Protein AF-A0A1A8R415-F1 (afdb_monomer_lite)

Sequence (98 aa):
IHDPDATWISPEEIIFRSWDGDVFKVDVKSEETDLLMKNNTFVTFKATKFAVSPDKNFILLGYDVRQVYKHSFLASYLVYNLHTREVRELNPPEVSDS

Organism: NCBI:txid704102

Radius of gyration: 14.57 Å; chains: 1; bounding box: 28×31×43 Å

Foldseek 3Di:
DDDQVWDDLDPQWIWTADPQRWIWIAGNPVRDIDGQGHVVVCVVQVFPDWDADSVRQWIKTWHPWADDDPPDIDTWIWIAGSPPRDIDTDDDPVDDDD

Structure (mmCIF, N/CA/C/O backbone):
data_AF-A0A1A8R415-F1
#
_entry.id   AF-A0A1A8R415-F1
#
loop_
_atom_site.group_PDB
_atom_site.id
_atom_site.type_symbol
_atom_site.label_atom_id
_atom_site.label_alt_id
_atom_site.label_comp_id
_atom_site.label_asym_id
_atom_site.label_entity_id
_atom_site.label_seq_id
_atom_site.pdbx_PDB_ins_code
_atom_site.Cartn_x
_atom_site.Cartn_y
_atom_site.Cartn_z
_atom_site.occupancy
_atom_site.B_iso_or_equiv
_atom_site.auth_seq_id
_atom_site.auth_comp_id
_atom_site.auth_asym_id
_atom_site.auth_atom_id
_atom_site.pdbx_PDB_model_num
ATOM 1 N N . ILE A 1 1 ? 15.340 8.836 6.699 1.00 67.88 1 ILE A N 1
ATOM 2 C CA . ILE A 1 1 ? 13.952 9.237 7.028 1.00 67.88 1 ILE A CA 1
ATOM 3 C C . ILE A 1 1 ? 13.049 8.270 6.281 1.00 67.88 1 ILE A C 1
ATOM 5 O O . ILE A 1 1 ? 13.269 8.101 5.089 1.00 67.88 1 ILE A O 1
ATOM 9 N N . HIS A 1 2 ? 12.169 7.561 6.985 1.00 80.38 2 HIS A N 1
ATOM 10 C CA . HIS A 1 2 ? 11.209 6.619 6.404 1.00 80.38 2 HIS A CA 1
ATOM 11 C C . HIS A 1 2 ? 9.936 7.369 6.016 1.00 80.38 2 HIS A C 1
ATOM 13 O O . HIS A 1 2 ? 9.436 8.154 6.823 1.00 80.38 2 HIS A O 1
ATOM 19 N N . ASP A 1 3 ? 9.444 7.126 4.806 1.00 86.00 3 ASP A N 1
ATOM 20 C CA . ASP A 1 3 ? 8.152 7.622 4.341 1.00 86.00 3 ASP A CA 1
ATOM 21 C C . ASP A 1 3 ? 7.114 6.499 4.507 1.00 86.00 3 ASP A C 1
ATOM 23 O O . ASP A 1 3 ? 7.290 5.436 3.909 1.00 86.00 3 ASP A O 1
ATOM 27 N N . PRO A 1 4 ? 6.086 6.669 5.356 1.00 87.50 4 PRO A N 1
ATOM 28 C CA . PRO A 1 4 ? 5.083 5.637 5.590 1.00 87.50 4 PRO A CA 1
ATOM 29 C C . PRO A 1 4 ? 4.065 5.485 4.452 1.00 87.50 4 PRO A C 1
ATOM 31 O O . PRO A 1 4 ? 3.202 4.616 4.569 1.00 87.50 4 PRO A O 1
ATOM 34 N N . ASP A 1 5 ? 4.109 6.316 3.399 1.00 88.38 5 ASP A N 1
ATOM 35 C CA . ASP A 1 5 ? 3.121 6.312 2.305 1.00 88.38 5 ASP A CA 1
ATOM 36 C C . ASP A 1 5 ? 1.666 6.304 2.836 1.00 88.38 5 ASP A C 1
ATOM 38 O O . ASP A 1 5 ? 0.790 5.592 2.338 1.00 88.38 5 ASP A O 1
ATOM 42 N N . ALA A 1 6 ? 1.412 7.055 3.916 1.00 92.88 6 ALA A N 1
ATOM 43 C CA . ALA A 1 6 ? 0.137 7.015 4.623 1.00 92.88 6 ALA A CA 1
ATOM 44 C C . ALA A 1 6 ? -0.988 7.655 3.793 1.00 92.88 6 ALA A C 1
ATOM 46 O O . ALA A 1 6 ? -0.852 8.777 3.302 1.00 92.88 6 ALA A O 1
ATOM 47 N N . THR A 1 7 ? -2.125 6.966 3.676 1.00 93.75 7 THR A N 1
ATOM 48 C CA . THR A 1 7 ? -3.276 7.413 2.884 1.00 93.75 7 THR A CA 1
ATOM 49 C C . THR A 1 7 ? -4.594 7.167 3.608 1.00 93.75 7 THR A C 1
ATOM 51 O O . THR A 1 7 ? -4.786 6.139 4.257 1.00 93.75 7 THR A O 1
ATOM 54 N N . TRP A 1 8 ? -5.532 8.101 3.463 1.00 94.25 8 TRP A N 1
ATOM 55 C CA . TRP A 1 8 ? -6.904 7.932 3.936 1.00 94.25 8 TRP A CA 1
ATOM 56 C C . TRP A 1 8 ? -7.665 6.996 2.997 1.00 94.25 8 TRP A C 1
ATOM 58 O O . TRP A 1 8 ? -7.585 7.153 1.777 1.00 94.25 8 TRP A O 1
ATOM 68 N N . ILE A 1 9 ? -8.410 6.043 3.560 1.00 91.62 9 ILE A N 1
ATOM 69 C CA . ILE A 1 9 ? -9.297 5.152 2.791 1.00 91.62 9 ILE A CA 1
ATOM 70 C C . ILE A 1 9 ? -10.775 5.368 3.129 1.00 91.62 9 ILE A C 1
ATOM 72 O O . ILE A 1 9 ? -11.653 5.121 2.305 1.00 91.62 9 ILE A O 1
ATOM 76 N N . SER A 1 10 ? -11.046 5.903 4.317 1.00 90.94 10 SER A N 1
ATOM 77 C CA . SER A 1 10 ? -12.354 6.387 4.751 1.00 90.94 10 SER A CA 1
ATOM 78 C C . SER A 1 10 ? -12.155 7.564 5.721 1.00 90.94 10 SER A C 1
ATOM 80 O O . SER A 1 10 ? -11.013 7.863 6.071 1.00 90.94 10 SER A O 1
ATOM 82 N N . PRO A 1 11 ? -13.215 8.262 6.172 1.00 92.81 11 PRO A N 1
ATOM 83 C CA . PRO A 1 11 ? -13.082 9.351 7.148 1.00 92.81 11 PRO A CA 1
ATOM 84 C C . PRO A 1 11 ? -12.467 8.932 8.491 1.00 92.81 11 PRO A C 1
ATOM 86 O O . PRO A 1 11 ? -12.070 9.789 9.275 1.00 92.81 11 PRO A O 1
ATOM 89 N N . GLU A 1 12 ? -12.433 7.629 8.772 1.00 94.75 12 GLU A N 1
ATOM 90 C CA . GLU A 1 12 ? -12.048 7.071 10.070 1.00 94.75 12 GLU A CA 1
ATOM 91 C C . GLU A 1 12 ? -10.889 6.081 9.952 1.00 94.75 12 GLU A C 1
ATOM 93 O O . GLU A 1 12 ? -10.353 5.667 10.970 1.00 94.75 12 GLU A O 1
ATOM 98 N N . GLU A 1 13 ? -10.459 5.730 8.737 1.00 94.88 13 GLU A N 1
ATOM 99 C CA . GLU A 1 13 ? -9.433 4.714 8.519 1.00 94.88 13 GLU A CA 1
ATOM 100 C C . GLU A 1 13 ? -8.273 5.242 7.674 1.00 94.88 13 GLU A C 1
ATOM 102 O O . GLU A 1 13 ? -8.455 5.838 6.602 1.00 94.88 13 GLU A O 1
ATOM 107 N N . ILE A 1 14 ? -7.064 4.932 8.134 1.00 95.19 14 ILE A N 1
ATOM 108 C CA . ILE A 1 14 ? -5.804 5.242 7.461 1.00 95.19 14 ILE A CA 1
ATOM 109 C C . ILE A 1 14 ? -5.085 3.935 7.140 1.00 95.19 14 ILE A C 1
ATOM 111 O O . ILE A 1 14 ? -5.001 3.037 7.977 1.00 95.19 14 ILE A O 1
ATOM 115 N N . ILE A 1 15 ? -4.519 3.852 5.940 1.00 95.38 15 ILE A N 1
ATOM 116 C CA . ILE A 1 15 ? -3.549 2.825 5.564 1.00 95.38 15 ILE A CA 1
ATOM 117 C C . ILE A 1 15 ? -2.154 3.424 5.634 1.00 95.38 15 ILE A C 1
ATOM 119 O O . ILE A 1 15 ? -1.940 4.531 5.146 1.00 95.38 15 ILE A O 1
ATOM 123 N N . PHE A 1 16 ? -1.197 2.696 6.199 1.00 94.44 16 PHE A N 1
ATOM 124 C CA . PHE A 1 16 ? 0.200 3.116 6.210 1.00 94.44 16 PHE A CA 1
ATOM 125 C C . PHE A 1 16 ? 1.148 1.920 6.164 1.00 94.44 16 PHE A C 1
ATOM 127 O O . PHE A 1 16 ? 0.789 0.795 6.526 1.00 94.44 16 PHE A O 1
ATOM 134 N N . ARG A 1 17 ? 2.380 2.178 5.729 1.00 93.94 17 ARG A N 1
ATOM 135 C CA . ARG A 1 17 ? 3.482 1.224 5.758 1.00 93.94 17 ARG A CA 1
ATOM 136 C C . ARG A 1 17 ? 4.334 1.436 7.005 1.00 93.94 17 ARG A C 1
ATOM 138 O O . ARG A 1 17 ? 4.680 2.567 7.339 1.00 93.94 17 ARG A O 1
ATOM 145 N N . SER A 1 18 ? 4.661 0.359 7.709 1.00 94.06 18 SER A N 1
ATOM 146 C CA . SER A 1 18 ? 5.579 0.387 8.847 1.00 94.06 18 SER A CA 1
ATOM 147 C C . SER A 1 18 ? 7.036 0.419 8.390 1.00 94.06 18 SER A C 1
ATOM 149 O O . SER A 1 18 ? 7.352 0.116 7.240 1.00 94.06 18 SER A O 1
ATOM 151 N N . TRP A 1 19 ? 7.937 0.704 9.332 1.00 92.25 19 TRP A N 1
ATOM 152 C CA . TRP A 1 19 ? 9.386 0.649 9.115 1.00 92.25 19 TRP A CA 1
ATOM 153 C C . TRP A 1 19 ? 9.883 -0.719 8.639 1.00 92.25 19 TRP A C 1
ATOM 155 O O . TRP A 1 19 ? 10.840 -0.786 7.870 1.00 92.25 19 TRP A O 1
ATOM 165 N N . ASP A 1 20 ? 9.214 -1.793 9.061 1.00 92.00 20 ASP A N 1
ATOM 166 C CA . ASP A 1 20 ? 9.527 -3.164 8.647 1.00 92.00 20 ASP A CA 1
ATOM 167 C C . ASP A 1 20 ? 8.971 -3.499 7.250 1.00 92.00 20 ASP A C 1
ATOM 169 O O . ASP A 1 20 ? 9.233 -4.575 6.710 1.00 92.00 20 ASP A O 1
ATOM 173 N N . GLY A 1 21 ? 8.225 -2.572 6.640 1.00 91.62 21 GLY A N 1
ATOM 174 C CA . GLY A 1 21 ? 7.632 -2.687 5.311 1.00 91.62 21 GLY A CA 1
ATOM 175 C C . GLY A 1 21 ? 6.250 -3.342 5.286 1.00 91.62 21 GLY A C 1
ATOM 176 O O . GLY A 1 21 ? 5.699 -3.509 4.193 1.00 91.62 21 GLY A O 1
ATOM 177 N N . ASP A 1 22 ? 5.705 -3.704 6.450 1.00 95.25 22 ASP A N 1
ATOM 178 C CA . ASP A 1 22 ? 4.352 -4.243 6.612 1.00 95.25 22 ASP A CA 1
ATOM 179 C C . ASP A 1 22 ? 3.307 -3.141 6.383 1.00 95.25 22 ASP A C 1
ATOM 181 O O . ASP A 1 22 ? 3.542 -1.974 6.686 1.00 95.25 22 ASP A O 1
ATOM 185 N N . VAL A 1 23 ? 2.141 -3.503 5.852 1.00 94.69 23 VAL A N 1
ATOM 186 C CA . VAL A 1 23 ? 1.030 -2.577 5.603 1.00 94.69 23 VAL A CA 1
ATOM 187 C C . VAL A 1 23 ? -0.060 -2.798 6.639 1.00 94.69 23 VAL A C 1
ATOM 189 O O . VAL A 1 23 ? -0.573 -3.912 6.787 1.00 94.69 23 VAL A O 1
ATOM 192 N N . PHE A 1 24 ? -0.440 -1.716 7.307 1.00 95.31 24 PHE A N 1
ATOM 193 C CA . PHE A 1 24 ? -1.450 -1.691 8.354 1.00 95.31 24 PHE A CA 1
ATOM 194 C C . PHE A 1 24 ? -2.625 -0.796 7.974 1.00 95.31 24 PHE A C 1
ATOM 196 O O . PHE A 1 24 ? -2.474 0.170 7.226 1.00 95.31 24 PHE A O 1
ATOM 203 N N . LYS A 1 25 ? -3.786 -1.116 8.540 1.00 95.25 25 LYS A N 1
ATOM 204 C CA . LYS A 1 25 ? -4.959 -0.250 8.617 1.00 95.25 25 LYS A CA 1
ATOM 205 C C . LYS A 1 25 ? -5.133 0.166 10.071 1.00 95.25 25 LYS A C 1
ATOM 207 O O . LYS A 1 25 ? -5.137 -0.703 10.934 1.00 95.25 25 LYS A O 1
ATOM 212 N N . VAL A 1 26 ? -5.313 1.452 10.332 1.00 95.69 26 VAL A N 1
ATOM 213 C CA . VAL A 1 26 ? -5.689 1.960 11.655 1.00 95.69 26 VAL A CA 1
ATOM 214 C C . VAL A 1 26 ? -7.044 2.644 11.577 1.00 95.69 26 VAL A C 1
ATOM 216 O O . VAL A 1 26 ? -7.273 3.453 10.676 1.00 95.69 26 VAL A O 1
ATOM 219 N N . ASP A 1 27 ? -7.931 2.308 12.506 1.00 95.50 27 ASP A N 1
ATOM 220 C CA . ASP A 1 27 ? -9.158 3.053 12.766 1.00 95.50 27 ASP A CA 1
ATOM 221 C C . ASP A 1 27 ? -8.862 4.139 13.811 1.00 95.50 27 ASP A C 1
ATOM 223 O O . ASP A 1 27 ? -8.419 3.868 14.925 1.00 95.50 27 ASP A O 1
ATOM 227 N N . VAL A 1 28 ? -9.065 5.399 13.436 1.00 94.75 28 VAL A N 1
ATOM 228 C CA . VAL A 1 28 ? -8.650 6.566 14.224 1.00 94.75 28 VAL A CA 1
ATOM 229 C C . VAL A 1 28 ? -9.568 6.805 15.429 1.00 94.75 28 VAL A C 1
ATOM 231 O O . VAL A 1 28 ? -9.179 7.508 16.358 1.00 94.75 28 VAL A O 1
ATOM 234 N N . LYS A 1 29 ? -10.785 6.243 15.447 1.00 94.25 29 LYS A N 1
ATOM 235 C CA . LYS A 1 29 ? -11.717 6.405 16.576 1.00 94.25 29 LYS A CA 1
ATOM 236 C C . LYS A 1 29 ? -11.515 5.359 17.659 1.00 94.25 29 LYS A C 1
ATOM 238 O O . LYS A 1 29 ? -11.630 5.678 18.838 1.00 94.25 29 LYS A O 1
ATOM 243 N N . SER A 1 30 ? -11.313 4.116 17.245 1.00 95.38 30 SER A N 1
ATOM 244 C CA . SER A 1 30 ? -11.139 2.972 18.142 1.00 95.38 30 SER A CA 1
ATOM 245 C C . SER A 1 30 ? -9.676 2.713 18.496 1.00 95.38 30 SER A C 1
ATOM 247 O O . SER A 1 30 ? -9.412 1.990 19.451 1.00 95.38 30 SER A O 1
ATOM 249 N N . GLU A 1 31 ? -8.742 3.303 17.742 1.00 92.94 31 GLU A N 1
ATOM 250 C CA . GLU A 1 31 ? -7.298 3.044 17.810 1.00 92.94 31 GLU A CA 1
ATOM 251 C C . GLU A 1 31 ? -6.926 1.587 17.464 1.00 92.94 31 GLU A C 1
ATOM 253 O O . GLU A 1 31 ? -5.790 1.149 17.669 1.00 92.94 31 GLU A O 1
ATOM 258 N N . GLU A 1 32 ? -7.864 0.827 16.888 1.00 95.81 32 GLU A N 1
ATOM 259 C CA . GLU A 1 32 ? -7.619 -0.536 16.436 1.00 95.81 32 GLU A CA 1
ATOM 260 C C . GLU A 1 32 ? -6.713 -0.537 15.203 1.00 95.81 32 GLU A C 1
ATOM 262 O O . GLU A 1 32 ? -6.922 0.202 14.238 1.00 95.81 32 GLU A O 1
ATOM 267 N N . THR A 1 33 ? -5.681 -1.382 15.239 1.00 95.12 33 THR A N 1
ATOM 268 C CA . THR A 1 33 ? -4.714 -1.537 14.150 1.00 95.12 33 THR A CA 1
ATOM 269 C C . THR A 1 33 ? -4.739 -2.966 13.626 1.00 95.12 33 THR A C 1
ATOM 271 O O . THR A 1 33 ? -4.404 -3.907 14.343 1.00 95.12 33 THR A O 1
ATOM 274 N N . ASP A 1 34 ? -5.061 -3.111 12.346 1.00 94.31 34 ASP A N 1
ATOM 275 C CA . ASP A 1 34 ? -5.123 -4.385 11.642 1.00 94.31 34 ASP A CA 1
ATOM 276 C C . ASP A 1 34 ? -3.957 -4.529 10.662 1.00 94.31 34 ASP A C 1
ATOM 278 O O . ASP A 1 34 ? -3.663 -3.632 9.867 1.00 94.31 34 ASP A O 1
ATOM 282 N N . LEU A 1 35 ? -3.314 -5.697 10.664 1.00 94.50 35 LEU A N 1
ATOM 283 C CA . LEU A 1 35 ? -2.312 -6.052 9.661 1.00 94.50 35 LEU A CA 1
ATOM 28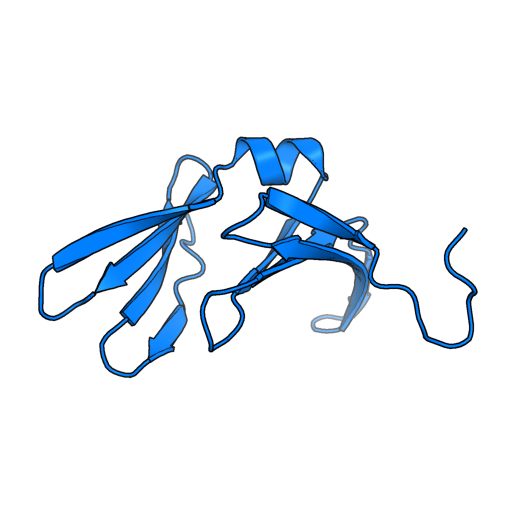4 C C . LEU A 1 35 ? -3.006 -6.456 8.353 1.00 94.50 35 LEU A C 1
ATOM 286 O O . LEU A 1 35 ? -3.661 -7.496 8.301 1.00 94.50 35 LEU A O 1
ATOM 290 N N . LEU A 1 36 ? -2.803 -5.685 7.281 1.00 93.62 36 LEU A N 1
ATOM 291 C CA . LEU A 1 36 ? -3.341 -6.011 5.957 1.00 93.62 36 LEU A CA 1
ATOM 292 C C . LEU A 1 36 ? -2.396 -6.902 5.151 1.00 93.62 36 LEU A C 1
ATOM 294 O O . LEU A 1 36 ? -2.828 -7.857 4.509 1.00 93.62 36 LEU A O 1
ATOM 298 N N . MET A 1 37 ? -1.097 -6.601 5.159 1.00 94.19 37 MET A N 1
ATOM 299 C CA . MET A 1 37 ? -0.125 -7.356 4.370 1.00 94.19 37 MET A CA 1
ATOM 300 C C . MET A 1 37 ? 1.265 -7.307 4.988 1.00 94.19 37 MET A C 1
ATOM 302 O O . MET A 1 37 ? 1.740 -6.250 5.389 1.00 94.19 37 MET A O 1
ATOM 306 N N . LYS A 1 38 ? 1.947 -8.454 5.008 1.00 94.88 38 LYS A N 1
ATOM 307 C CA . LYS A 1 38 ? 3.344 -8.538 5.443 1.00 94.88 38 LYS A CA 1
ATOM 308 C C . LYS A 1 38 ? 4.308 -8.139 4.331 1.00 94.88 38 LYS A C 1
ATOM 310 O O . LYS A 1 38 ? 4.086 -8.469 3.166 1.00 94.88 38 LYS A O 1
ATOM 315 N N . ASN A 1 39 ? 5.443 -7.558 4.698 1.00 94.38 39 ASN A N 1
ATOM 316 C CA . ASN A 1 39 ? 6.526 -7.196 3.791 1.00 94.38 39 ASN A CA 1
ATOM 317 C C . ASN A 1 39 ? 7.045 -8.404 2.994 1.00 94.38 39 ASN A C 1
ATOM 319 O O . ASN A 1 39 ? 7.368 -8.284 1.816 1.00 94.38 39 ASN 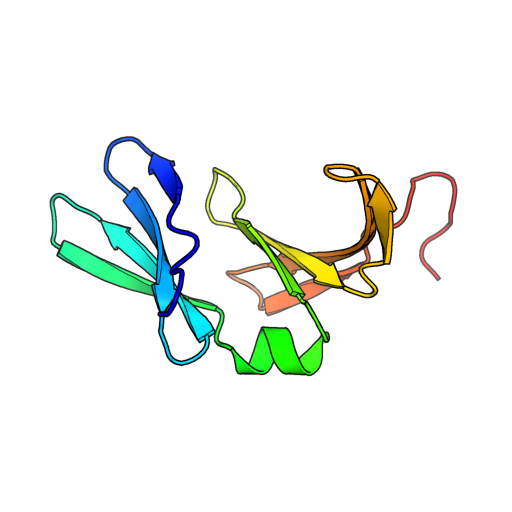A O 1
ATOM 323 N N . ASN A 1 40 ? 7.031 -9.607 3.582 1.00 94.50 40 ASN A N 1
ATOM 324 C CA . ASN A 1 40 ? 7.392 -10.835 2.864 1.00 94.50 40 ASN A CA 1
ATOM 325 C C . ASN A 1 40 ? 6.566 -11.044 1.586 1.00 94.50 40 ASN A C 1
ATOM 327 O O . ASN A 1 40 ? 7.096 -11.575 0.612 1.00 94.50 40 ASN A O 1
ATOM 331 N N . THR A 1 41 ? 5.303 -10.612 1.549 1.00 92.94 41 THR A N 1
ATOM 332 C CA . THR A 1 41 ? 4.466 -10.698 0.345 1.00 92.94 41 THR A CA 1
ATOM 333 C C . THR A 1 41 ? 4.993 -9.768 -0.750 1.00 92.94 41 THR A C 1
ATOM 335 O O . THR A 1 41 ? 5.129 -10.183 -1.899 1.00 92.94 41 THR A O 1
ATOM 338 N N . PHE A 1 42 ? 5.401 -8.548 -0.391 1.00 93.75 42 PHE A N 1
ATOM 339 C CA . PHE A 1 42 ? 6.049 -7.612 -1.314 1.00 93.75 42 PHE A CA 1
ATOM 340 C C . PHE A 1 42 ? 7.365 -8.162 -1.860 1.00 93.75 42 PHE A C 1
ATOM 342 O O . PHE A 1 42 ? 7.599 -8.101 -3.064 1.00 93.75 42 PHE A O 1
ATOM 349 N N . VAL A 1 43 ? 8.201 -8.744 -0.996 1.00 93.88 43 VAL A N 1
ATOM 350 C CA . VAL A 1 43 ? 9.470 -9.369 -1.398 1.00 93.88 43 VAL A CA 1
ATOM 351 C C . VAL A 1 43 ? 9.222 -10.547 -2.343 1.00 93.88 43 VAL A C 1
ATOM 353 O O . VAL A 1 43 ? 9.881 -10.650 -3.377 1.00 93.88 43 VAL A O 1
ATOM 356 N N . THR A 1 44 ? 8.238 -11.395 -2.027 1.00 94.12 44 THR A N 1
ATOM 357 C CA . THR A 1 44 ? 7.863 -12.575 -2.827 1.00 94.12 44 THR A CA 1
ATOM 358 C C . THR A 1 44 ? 7.484 -12.187 -4.254 1.00 94.12 44 THR A C 1
ATOM 360 O O . THR A 1 44 ? 7.979 -12.783 -5.208 1.00 94.12 44 THR A O 1
ATOM 363 N N . PHE A 1 45 ? 6.662 -11.148 -4.407 1.00 93.00 45 PHE A N 1
ATOM 364 C CA . PHE A 1 45 ? 6.197 -10.675 -5.712 1.00 93.00 45 PHE A CA 1
ATOM 365 C C . PHE A 1 45 ? 7.075 -9.580 -6.324 1.00 93.00 45 PHE A C 1
ATOM 367 O O . PHE A 1 45 ? 6.745 -9.048 -7.381 1.00 93.00 45 PHE A O 1
ATOM 374 N N . LYS A 1 46 ? 8.191 -9.223 -5.672 1.00 94.31 46 LYS A N 1
ATOM 375 C CA . LYS A 1 46 ? 9.060 -8.097 -6.055 1.00 94.31 46 LYS A CA 1
ATOM 376 C C . LYS A 1 46 ? 8.268 -6.797 -6.278 1.00 94.31 46 LYS A C 1
ATOM 378 O O . LYS A 1 46 ? 8.594 -5.998 -7.158 1.00 94.31 46 LYS A O 1
ATOM 383 N N . ALA A 1 47 ? 7.211 -6.602 -5.492 1.00 94.44 47 ALA A N 1
ATOM 384 C CA . ALA A 1 47 ? 6.325 -5.457 -5.599 1.00 94.44 47 ALA A CA 1
ATOM 385 C C . ALA A 1 47 ? 6.963 -4.232 -4.938 1.00 94.44 47 ALA A C 1
ATOM 387 O O . ALA A 1 47 ? 7.406 -4.281 -3.789 1.00 94.44 47 ALA A O 1
ATOM 388 N N . THR A 1 48 ? 6.992 -3.117 -5.661 1.00 91.94 48 THR A N 1
ATOM 389 C CA . THR A 1 48 ? 7.545 -1.838 -5.183 1.00 91.94 48 THR A CA 1
ATOM 390 C C . THR A 1 48 ? 6.477 -0.764 -5.016 1.00 91.94 48 THR A C 1
ATOM 392 O O . THR A 1 48 ? 6.734 0.259 -4.388 1.00 91.94 48 THR A O 1
ATOM 395 N N . LYS A 1 49 ? 5.270 -0.999 -5.542 1.00 91.94 49 LYS A N 1
ATOM 396 C CA . LYS A 1 49 ? 4.093 -0.137 -5.387 1.00 91.94 49 LYS A CA 1
ATOM 397 C C . LYS A 1 49 ? 2.914 -0.950 -4.872 1.00 91.94 49 LYS A C 1
ATOM 399 O O . LYS A 1 49 ? 2.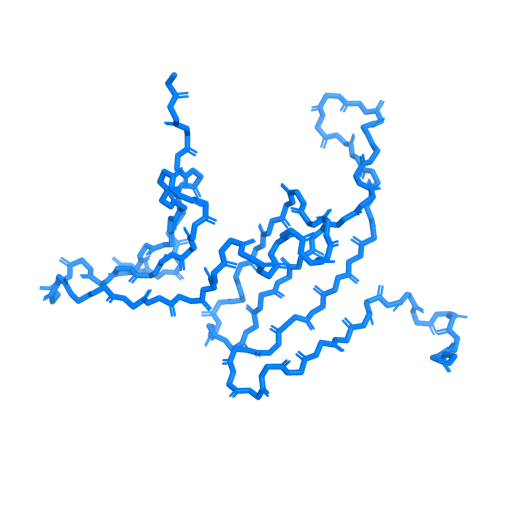802 -2.132 -5.195 1.00 91.94 49 LYS A O 1
ATOM 404 N N . PHE A 1 50 ? 2.014 -0.308 -4.133 1.00 93.81 50 PHE A N 1
ATOM 405 C CA . PHE A 1 50 ? 0.731 -0.901 -3.775 1.00 93.81 50 PHE A CA 1
ATOM 406 C C . PHE A 1 50 ? -0.398 0.122 -3.744 1.00 93.81 50 PHE A C 1
ATOM 408 O O . PHE A 1 50 ? -0.161 1.324 -3.652 1.00 93.81 50 PHE A O 1
ATOM 415 N N . ALA A 1 51 ? -1.625 -0.381 -3.802 1.00 93.25 51 ALA A N 1
ATOM 416 C CA . ALA A 1 51 ? -2.835 0.347 -3.458 1.00 93.25 51 ALA A CA 1
ATOM 417 C C . ALA A 1 51 ? -3.836 -0.624 -2.822 1.00 93.25 51 ALA A C 1
ATOM 419 O O . ALA A 1 51 ? -3.891 -1.792 -3.201 1.00 93.25 51 ALA A O 1
ATOM 420 N N . VAL A 1 52 ? -4.628 -0.149 -1.865 1.00 94.00 52 VAL A N 1
ATOM 421 C CA . VAL A 1 52 ? -5.687 -0.942 -1.222 1.00 94.00 52 VAL A CA 1
ATOM 422 C C . VAL A 1 52 ? -7.025 -0.571 -1.857 1.00 94.00 52 VAL A C 1
ATOM 424 O O . VAL A 1 52 ? -7.279 0.606 -2.113 1.00 94.00 52 VAL A O 1
ATOM 427 N N . SER A 1 53 ? -7.872 -1.560 -2.145 1.00 93.50 53 SER A N 1
ATOM 428 C CA . SER A 1 53 ? -9.204 -1.305 -2.696 1.00 93.50 53 SER A CA 1
ATOM 429 C C . SER A 1 53 ? -10.095 -0.589 -1.667 1.00 93.50 53 SER A C 1
ATOM 431 O O . SER A 1 53 ? -9.981 -0.876 -0.476 1.00 93.50 53 SER A O 1
ATOM 433 N N . PRO A 1 54 ? -11.014 0.309 -2.077 1.00 91.31 54 PRO A N 1
ATOM 434 C CA . PRO A 1 54 ? -11.857 1.064 -1.137 1.00 91.31 54 PRO A CA 1
ATOM 435 C C . PRO A 1 54 ? -12.703 0.189 -0.201 1.00 91.31 54 PRO A C 1
ATOM 437 O O . PRO A 1 54 ? -12.994 0.568 0.929 1.00 91.31 54 PRO A O 1
ATOM 440 N N . ASP A 1 55 ? -13.085 -0.998 -0.669 1.00 90.94 55 ASP A N 1
ATOM 441 C CA . ASP A 1 55 ? -13.837 -2.000 0.089 1.00 90.94 55 ASP A CA 1
ATOM 442 C C . ASP A 1 55 ? -12.955 -2.882 0.993 1.00 90.94 55 ASP A C 1
ATOM 444 O O . ASP A 1 55 ? -13.483 -3.713 1.727 1.00 90.94 55 ASP A O 1
ATOM 448 N N . LYS A 1 56 ? -11.626 -2.696 0.966 1.00 90.25 56 LYS A N 1
ATOM 449 C CA . LYS A 1 56 ? -10.623 -3.417 1.771 1.00 90.25 56 LYS A CA 1
ATOM 450 C C . LYS A 1 56 ? -10.611 -4.931 1.532 1.00 90.25 56 LYS A C 1
ATOM 452 O O . LYS A 1 56 ? -10.153 -5.692 2.381 1.00 90.25 56 LYS A O 1
ATOM 457 N N . ASN A 1 57 ? -11.081 -5.373 0.368 1.00 94.06 57 ASN A N 1
ATOM 458 C CA . ASN A 1 57 ? -11.069 -6.782 -0.024 1.00 94.06 57 ASN A CA 1
ATOM 459 C C . ASN A 1 57 ? -9.806 -7.168 -0.808 1.00 94.06 57 ASN A C 1
ATOM 461 O O . ASN A 1 57 ? -9.421 -8.339 -0.817 1.00 94.06 57 ASN A O 1
ATOM 465 N N . PHE A 1 58 ? -9.143 -6.199 -1.446 1.00 95.44 58 PHE A N 1
ATOM 466 C CA . PHE A 1 58 ? -8.024 -6.445 -2.348 1.00 95.44 58 PHE A CA 1
ATOM 467 C C . PHE A 1 58 ? -6.868 -5.465 -2.145 1.00 95.44 58 PHE A C 1
ATOM 469 O O . PHE A 1 58 ? -7.049 -4.310 -1.759 1.00 95.44 58 PHE A O 1
ATOM 476 N N . ILE A 1 59 ? -5.665 -5.926 -2.481 1.00 95.50 59 ILE A N 1
ATOM 477 C CA . ILE A 1 59 ? -4.472 -5.093 -2.631 1.00 95.50 59 ILE A CA 1
ATOM 478 C C . ILE A 1 59 ? -3.946 -5.252 -4.052 1.00 95.50 59 ILE A C 1
ATOM 480 O O . ILE A 1 59 ? -3.662 -6.359 -4.505 1.00 95.50 59 ILE A O 1
ATOM 484 N N . LEU A 1 60 ? -3.801 -4.131 -4.750 1.00 95.56 60 LEU A N 1
ATOM 485 C CA . LEU A 1 60 ? -3.107 -4.055 -6.024 1.00 95.56 60 LEU A CA 1
ATOM 486 C C . LEU A 1 60 ? -1.607 -3.952 -5.750 1.00 95.56 60 LEU A C 1
ATOM 488 O O . LEU A 1 60 ? -1.177 -3.033 -5.057 1.00 95.56 60 LEU A O 1
ATOM 492 N N . LEU A 1 61 ? -0.815 -4.861 -6.307 1.00 96.00 61 LEU A N 1
ATOM 493 C CA . LEU A 1 61 ? 0.641 -4.882 -6.194 1.00 96.00 61 LEU A CA 1
ATOM 494 C C . LEU A 1 61 ? 1.262 -4.564 -7.551 1.00 96.00 61 LEU A C 1
ATOM 496 O O . LEU A 1 61 ? 1.007 -5.267 -8.524 1.00 96.00 61 LEU A O 1
ATOM 500 N N . GLY A 1 62 ? 2.079 -3.514 -7.612 1.00 96.06 62 GLY A N 1
ATOM 501 C CA . GLY A 1 62 ? 2.840 -3.144 -8.804 1.00 96.06 62 GLY A CA 1
ATOM 502 C C . GLY A 1 62 ? 4.278 -3.652 -8.723 1.00 96.06 62 GLY A C 1
ATOM 503 O O . GLY A 1 62 ? 5.001 -3.310 -7.781 1.00 96.06 62 GLY A O 1
ATOM 504 N N . TYR A 1 63 ? 4.700 -4.428 -9.718 1.00 95.31 63 TYR A N 1
ATOM 505 C CA . TYR A 1 63 ? 6.057 -4.959 -9.880 1.00 95.31 63 TYR A CA 1
ATOM 506 C C . TYR A 1 63 ? 6.605 -4.632 -11.277 1.00 95.31 63 TYR A C 1
ATOM 508 O O . TYR A 1 63 ? 5.898 -4.078 -12.118 1.00 95.31 63 TYR A O 1
ATOM 516 N N . ASP A 1 64 ? 7.894 -4.907 -11.501 1.00 95.31 64 ASP A N 1
ATOM 517 C CA . ASP A 1 64 ? 8.609 -4.543 -12.740 1.00 95.31 64 ASP A CA 1
ATOM 518 C C . ASP A 1 64 ? 8.422 -3.061 -13.133 1.00 95.31 64 ASP A C 1
ATOM 520 O O . ASP A 1 64 ? 8.166 -2.694 -14.282 1.00 95.31 64 ASP A O 1
ATOM 524 N N . VAL A 1 65 ? 8.495 -2.182 -12.127 1.00 94.75 65 VAL A N 1
ATOM 525 C CA . VAL A 1 65 ? 8.259 -0.750 -12.314 1.00 94.75 65 VAL A CA 1
ATOM 526 C C . VAL A 1 65 ? 9.404 -0.130 -13.114 1.00 94.75 65 VAL A C 1
ATOM 528 O O . VAL A 1 65 ? 10.551 -0.103 -12.667 1.00 94.75 65 VAL A O 1
ATOM 531 N N . ARG A 1 66 ? 9.071 0.446 -14.269 1.00 96.19 66 ARG A N 1
ATOM 532 C CA . ARG A 1 66 ? 9.991 1.141 -15.174 1.00 96.19 66 ARG A CA 1
ATOM 533 C C . ARG A 1 66 ? 9.574 2.599 -15.321 1.00 96.19 66 ARG A C 1
ATOM 535 O O . ARG A 1 66 ? 8.516 2.902 -15.871 1.00 96.19 66 ARG A O 1
ATOM 542 N N . GLN A 1 67 ? 10.405 3.512 -14.822 1.00 94.81 67 GLN A N 1
ATOM 543 C CA . GLN A 1 67 ? 10.163 4.951 -14.933 1.00 94.81 67 GLN A CA 1
ATOM 544 C C . GLN A 1 67 ? 10.239 5.399 -16.400 1.00 94.81 67 GLN A C 1
ATOM 546 O O . GLN A 1 67 ? 11.166 5.022 -17.112 1.00 94.81 67 GLN A O 1
ATOM 551 N N . VAL A 1 68 ? 9.297 6.240 -16.833 1.00 96.81 68 VAL A N 1
ATOM 552 C CA . VAL A 1 68 ? 9.282 6.834 -18.183 1.00 96.81 68 VAL A CA 1
ATOM 553 C C . VAL A 1 68 ? 9.539 8.342 -18.109 1.00 96.81 68 VAL A C 1
ATOM 555 O O . VAL A 1 68 ? 10.433 8.859 -18.770 1.00 96.81 68 VAL A O 1
ATOM 558 N N . TYR A 1 69 ? 8.799 9.045 -17.247 1.00 95.19 69 TYR A N 1
ATOM 559 C CA . TYR A 1 69 ? 8.926 10.488 -17.000 1.00 95.19 69 TYR A CA 1
ATOM 560 C C . TYR A 1 69 ? 8.745 10.781 -15.515 1.00 95.19 69 TYR A C 1
ATOM 562 O O . TYR A 1 69 ? 8.483 9.869 -14.748 1.00 95.19 69 TYR A O 1
ATOM 570 N N . LYS A 1 70 ? 8.810 12.046 -15.081 1.00 93.19 70 LYS A N 1
ATOM 571 C CA . LYS A 1 70 ? 8.721 12.428 -13.655 1.00 93.19 70 LYS A CA 1
ATOM 572 C C . LYS A 1 70 ? 7.534 11.801 -12.897 1.00 93.19 70 LYS A C 1
ATOM 574 O O . LYS A 1 70 ? 7.709 11.380 -11.760 1.00 93.19 70 LYS A O 1
ATOM 579 N N . HIS A 1 71 ? 6.363 11.707 -13.529 1.00 91.81 71 HIS A N 1
ATOM 580 C CA . HIS A 1 71 ? 5.137 11.159 -12.927 1.00 91.81 71 HIS A CA 1
ATOM 581 C C . HIS A 1 71 ? 4.546 9.977 -13.714 1.00 91.81 71 HIS A C 1
ATOM 583 O O . HIS A 1 71 ? 3.426 9.559 -13.442 1.00 91.81 71 HIS A O 1
ATOM 589 N N . SER A 1 72 ? 5.287 9.434 -14.685 1.00 94.50 72 SER A N 1
ATOM 590 C CA . SER A 1 72 ? 4.815 8.356 -15.561 1.00 94.50 72 SER A CA 1
ATOM 591 C C . SER A 1 72 ? 5.743 7.156 -15.464 1.00 94.50 72 SER A C 1
ATOM 593 O O . SER A 1 72 ? 6.965 7.301 -15.537 1.00 94.50 72 SER A O 1
ATOM 595 N N . PHE A 1 73 ? 5.158 5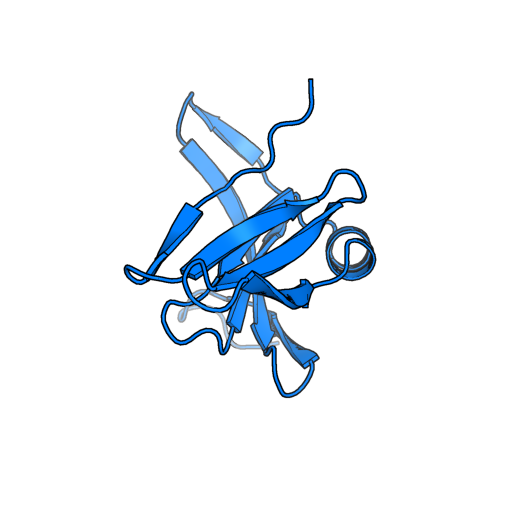.973 -15.336 1.00 95.69 73 PHE A N 1
ATOM 596 C CA . PHE A 1 73 ? 5.873 4.709 -15.254 1.00 95.69 73 PHE A CA 1
ATOM 597 C C . PHE A 1 73 ? 5.037 3.594 -15.887 1.00 95.69 73 PHE A C 1
ATOM 599 O O . PHE A 1 73 ? 3.816 3.703 -15.982 1.00 95.69 73 PHE A O 1
ATOM 606 N N . LEU A 1 74 ? 5.712 2.531 -16.309 1.00 95.44 74 LEU A N 1
ATOM 607 C CA . LEU A 1 74 ? 5.104 1.253 -16.662 1.00 95.44 74 LEU A CA 1
ATOM 608 C C . LEU A 1 74 ? 5.296 0.290 -15.494 1.00 95.44 74 LEU A C 1
ATOM 610 O O . LEU A 1 74 ? 6.311 0.363 -14.803 1.00 95.44 74 LEU A O 1
ATOM 614 N N . ALA A 1 75 ? 4.335 -0.594 -15.270 1.00 95.25 75 ALA A N 1
ATOM 615 C CA . ALA A 1 75 ? 4.420 -1.645 -14.266 1.00 95.25 75 ALA A CA 1
ATOM 616 C C . ALA A 1 75 ? 3.524 -2.814 -14.676 1.00 95.25 75 ALA A C 1
ATOM 618 O O . ALA A 1 75 ? 2.525 -2.613 -15.372 1.00 95.25 75 ALA A O 1
ATOM 619 N N . SER A 1 76 ? 3.880 -4.004 -14.213 1.00 95.06 76 SER A N 1
ATOM 620 C CA . SER A 1 76 ? 2.993 -5.161 -14.205 1.00 95.0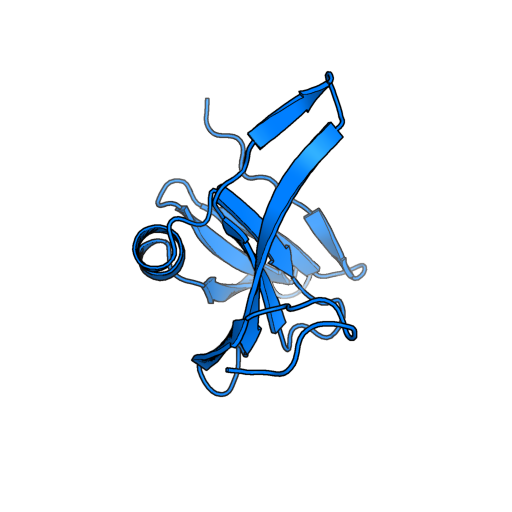6 76 SER A CA 1
ATOM 621 C C . SER A 1 76 ? 2.275 -5.228 -12.862 1.00 95.06 76 SER A C 1
ATOM 623 O O . SER A 1 76 ? 2.779 -4.725 -11.852 1.00 95.06 76 SER A O 1
ATOM 625 N N . TYR A 1 77 ? 1.082 -5.816 -12.844 1.00 95.44 77 TYR A N 1
ATOM 626 C CA . TYR A 1 77 ? 0.195 -5.730 -11.692 1.00 95.44 77 TYR A CA 1
ATOM 627 C C . TYR A 1 77 ? -0.363 -7.088 -11.281 1.00 95.44 77 TYR A C 1
ATOM 629 O O . TYR A 1 77 ? -0.746 -7.900 -12.119 1.00 95.44 77 TYR A O 1
ATOM 637 N N . LEU A 1 78 ? -0.450 -7.301 -9.970 1.00 96.12 78 LEU A N 1
ATOM 638 C CA . LEU A 1 78 ? -1.143 -8.427 -9.353 1.00 96.12 78 LEU A CA 1
ATOM 639 C C . LEU A 1 78 ? -2.270 -7.900 -8.468 1.00 96.12 78 LEU A C 1
ATOM 641 O O . LEU A 1 78 ? -2.110 -6.893 -7.778 1.00 96.12 78 LEU A O 1
ATOM 645 N N . VAL A 1 79 ? -3.387 -8.612 -8.441 1.00 96.00 79 VAL A N 1
ATOM 646 C CA . VAL A 1 79 ? -4.484 -8.399 -7.501 1.00 96.00 79 VAL A CA 1
ATOM 647 C C . VAL A 1 79 ? -4.396 -9.474 -6.427 1.00 96.00 79 VAL A C 1
ATOM 649 O O . VAL A 1 79 ? -4.539 -10.660 -6.712 1.00 96.00 79 VAL A O 1
ATOM 652 N N . TYR A 1 80 ? -4.148 -9.055 -5.191 1.00 96.12 80 TYR A N 1
ATOM 653 C CA . TYR A 1 80 ? -4.090 -9.915 -4.016 1.00 96.12 80 TYR A CA 1
ATOM 654 C C . TYR A 1 80 ? -5.410 -9.833 -3.249 1.00 96.12 80 TYR A C 1
ATOM 656 O O . TYR A 1 80 ? -5.820 -8.744 -2.849 1.00 96.12 80 TYR A O 1
ATOM 664 N N . ASN A 1 81 ? -6.066 -10.965 -3.009 1.00 95.94 81 ASN A N 1
ATOM 665 C CA . ASN A 1 81 ? -7.278 -11.038 -2.196 1.00 95.94 81 ASN A CA 1
ATOM 666 C C . ASN A 1 81 ? -6.919 -11.144 -0.705 1.00 95.94 81 ASN A C 1
ATOM 668 O O . ASN A 1 81 ? -6.245 -12.086 -0.284 1.00 95.94 81 ASN A O 1
ATOM 672 N N . LEU A 1 82 ? -7.387 -10.196 0.107 1.00 92.56 82 LEU A N 1
ATOM 673 C CA . LEU A 1 82 ? -7.071 -10.131 1.537 1.00 92.56 82 LEU A CA 1
ATOM 674 C C . LEU A 1 82 ? -7.700 -11.267 2.356 1.00 92.56 82 LEU A C 1
ATOM 676 O O . LEU A 1 82 ? -7.124 -11.682 3.361 1.00 92.56 82 LEU A O 1
ATOM 680 N N . HIS A 1 83 ? -8.831 -11.812 1.905 1.00 92.50 83 HIS A N 1
ATOM 681 C CA . HIS A 1 83 ? -9.565 -12.867 2.608 1.00 92.50 83 HIS A CA 1
ATOM 682 C C . HIS A 1 83 ? -9.056 -14.261 2.253 1.00 92.50 83 HIS A C 1
ATOM 684 O O . HIS A 1 83 ? -8.812 -15.081 3.137 1.00 92.50 83 HIS A O 1
ATOM 690 N N . THR A 1 84 ? -8.879 -14.537 0.959 1.00 94.56 84 THR A N 1
ATOM 691 C CA . THR A 1 84 ? -8.498 -15.876 0.471 1.00 94.56 84 THR A CA 1
ATOM 692 C C . THR A 1 84 ? -6.993 -16.054 0.311 1.00 94.56 84 THR A C 1
ATOM 694 O O . THR A 1 84 ? -6.523 -17.187 0.241 1.00 94.56 84 THR A O 1
ATOM 697 N N . ARG A 1 85 ? -6.228 -14.951 0.276 1.00 91.44 85 ARG A N 1
ATOM 698 C CA . ARG A 1 85 ? -4.794 -14.914 -0.071 1.00 91.44 85 ARG A CA 1
ATOM 699 C C . ARG A 1 85 ? -4.488 -15.377 -1.497 1.00 91.44 85 ARG A C 1
ATOM 701 O O . ARG A 1 85 ? -3.336 -15.659 -1.821 1.00 91.44 85 ARG A O 1
ATOM 708 N N . GLU A 1 86 ? -5.512 -15.458 -2.338 1.00 94.44 86 GLU A N 1
ATOM 709 C CA . GLU A 1 86 ? -5.366 -15.738 -3.759 1.00 94.44 86 GLU A CA 1
ATOM 710 C C . GLU A 1 86 ? -4.752 -14.532 -4.474 1.00 94.44 86 GLU A C 1
ATOM 712 O O . GLU A 1 86 ? -5.013 -13.378 -4.120 1.00 94.44 86 GLU A O 1
ATOM 717 N N . VAL A 1 87 ? -3.929 -14.806 -5.483 1.00 94.31 87 VAL A N 1
ATOM 718 C CA . VAL A 1 87 ? -3.242 -13.785 -6.271 1.00 94.31 87 VAL A CA 1
ATOM 719 C C . VAL A 1 87 ? -3.553 -14.011 -7.735 1.00 94.31 87 VAL A C 1
ATOM 721 O O . VAL A 1 87 ? -3.358 -15.112 -8.243 1.00 94.31 87 VAL A O 1
ATOM 724 N N . ARG A 1 88 ? -4.017 -12.960 -8.409 1.00 93.94 88 ARG A N 1
ATOM 725 C CA . ARG A 1 88 ? -4.330 -12.983 -9.837 1.00 93.94 88 ARG A CA 1
ATOM 726 C C . ARG A 1 88 ? -3.500 -11.949 -10.578 1.00 93.94 88 ARG A C 1
ATOM 728 O O . ARG A 1 88 ? -3.385 -10.814 -10.124 1.00 93.94 88 ARG A O 1
ATOM 735 N N . GLU A 1 89 ? -2.948 -12.323 -11.724 1.00 92.94 89 GLU A N 1
ATOM 736 C CA . GLU A 1 89 ? -2.287 -11.371 -12.614 1.00 92.94 89 GLU A CA 1
ATOM 737 C C . GLU A 1 89 ? -3.317 -10.467 -13.299 1.00 92.94 89 GLU A C 1
ATOM 739 O O . GLU A 1 89 ? -4.378 -10.920 -13.735 1.00 92.94 89 GLU A O 1
ATOM 744 N N . LEU A 1 90 ? -3.027 -9.168 -13.350 1.00 89.44 90 LEU A N 1
ATOM 745 C CA . LEU A 1 90 ? -3.884 -8.198 -14.013 1.00 89.44 90 LEU A CA 1
ATOM 746 C C . LEU A 1 90 ? -3.442 -8.059 -15.471 1.00 89.44 90 LEU A C 1
ATOM 748 O O . LEU A 1 90 ? -2.612 -7.211 -15.802 1.00 89.44 90 LEU A O 1
ATOM 752 N N . ASN A 1 91 ? -4.018 -8.899 -16.327 1.00 85.62 91 ASN A N 1
ATOM 753 C CA . ASN A 1 91 ? -3.768 -8.872 -17.761 1.00 85.62 91 ASN A CA 1
ATOM 754 C C . ASN A 1 91 ? -4.804 -7.999 -18.492 1.00 85.62 91 ASN A C 1
ATOM 756 O O . ASN A 1 91 ? -5.979 -7.975 -18.109 1.00 85.62 91 ASN A O 1
ATOM 760 N N . PRO A 1 92 ? -4.388 -7.250 -19.529 1.00 75.94 92 PRO A N 1
ATOM 761 C CA . PRO A 1 92 ? -5.318 -6.524 -20.381 1.00 75.94 92 PRO A CA 1
ATOM 762 C C . PRO A 1 92 ? -6.289 -7.503 -21.067 1.00 75.94 92 PRO A C 1
ATOM 764 O O . PRO A 1 92 ? -5.892 -8.623 -21.392 1.00 75.94 92 PRO A O 1
ATOM 767 N N . PRO A 1 93 ? -7.554 -7.104 -21.293 1.00 70.56 93 PRO A N 1
ATOM 768 C CA . PRO A 1 93 ? -8.611 -8.000 -21.770 1.00 70.56 93 PRO A CA 1
ATOM 769 C C . PRO A 1 93 ? -8.333 -8.611 -23.152 1.00 70.56 93 PRO A C 1
ATOM 771 O O . PRO A 1 93 ? -8.950 -9.608 -23.517 1.00 7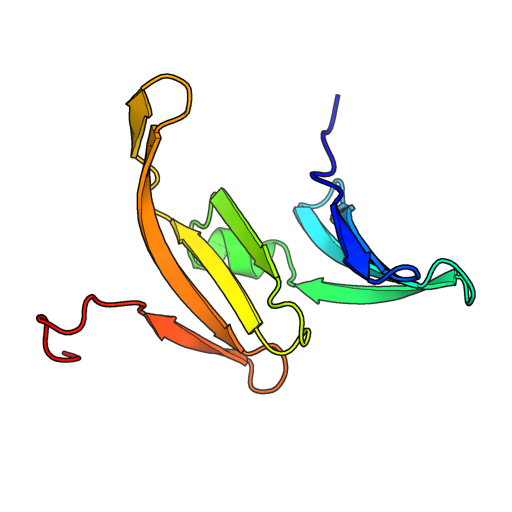0.56 93 PRO A O 1
ATOM 774 N N . GLU A 1 94 ? -7.418 -8.029 -23.927 1.00 71.12 94 GLU A N 1
ATOM 775 C CA . GLU A 1 94 ? -6.985 -8.532 -25.231 1.00 71.12 94 GLU A CA 1
ATOM 776 C C . GLU A 1 94 ? -6.034 -9.741 -25.142 1.00 71.12 94 GLU A C 1
ATOM 778 O O . GLU A 1 94 ? -5.749 -10.368 -26.164 1.00 71.12 94 GLU A O 1
ATOM 783 N N . VAL A 1 95 ? -5.538 -10.078 -23.947 1.00 66.81 95 VAL A N 1
ATOM 784 C CA . VAL A 1 95 ? -4.630 -11.204 -23.699 1.00 66.81 95 VAL A CA 1
ATOM 785 C C . VAL A 1 95 ? -5.383 -12.285 -22.925 1.00 66.81 95 VAL A C 1
ATOM 787 O O . VAL A 1 95 ? -5.871 -12.051 -21.824 1.00 66.81 95 VAL A O 1
ATOM 790 N N . SER A 1 96 ? -5.494 -13.481 -23.504 1.00 57.94 96 SER A N 1
ATOM 791 C CA . SER A 1 96 ? -6.102 -14.637 -22.840 1.00 57.94 96 SER A CA 1
ATOM 792 C C . SER A 1 96 ? -5.273 -15.082 -21.633 1.00 57.94 96 SER A C 1
ATOM 794 O O . SER A 1 96 ? -4.061 -15.272 -21.776 1.00 57.94 96 SER A O 1
ATOM 796 N N . ASP A 1 97 ? -5.937 -15.299 -20.489 1.00 61.28 97 ASP A N 1
ATOM 797 C CA . ASP A 1 97 ? -5.350 -15.919 -19.292 1.00 61.28 97 ASP A CA 1
ATOM 798 C C . ASP A 1 97 ? -4.628 -17.219 -19.717 1.00 61.28 97 ASP A C 1
ATOM 800 O O . ASP A 1 97 ? -5.251 -18.109 -20.303 1.00 61.28 97 ASP A O 1
ATOM 804 N N . SER A 1 98 ? -3.304 -17.272 -19.523 1.00 51.00 98 SER A N 1
ATOM 805 C CA . SER A 1 98 ? -2.439 -18.401 -19.916 1.00 51.00 98 SER A CA 1
ATOM 806 C C . SER A 1 98 ? -2.230 -19.385 -18.774 1.00 51.00 98 SER A C 1
ATOM 808 O O . SER A 1 98 ? -2.115 -18.921 -17.618 1.00 51.00 98 SER A O 1
#

InterPro domains:
  IPR002469 Dipeptidylpeptidase IV, N-terminal domain [PF00930] (53-93)
  IPR050278 Serine protease S9B/DPPIV [PTHR11731] (3-93)

Secondary structure (DSSP, 8-state):
------EESSSSEEEEE-TTS-EEEEETTT--EEEEE-HHHHHHTTEEEEEE-TTSSEEEEEEEEEEEETTEEEEEEEEEETTT--EEE---TTS---

pLDDT: mean 91.33, std 8.41, range [51.0, 96.81]